Protein AF-A0A8T9SFY8-F1 (afdb_monomer_lite)

Sequence (82 aa):
MCSLGLWIADRLRNGGPYSHLPEARQFDRQHVLIHHEANRLMDMHQAGQVEQAVAGFGPLQGIADEMVVLLQTMEEKLRREA

Foldseek 3Di:
DDPVLVVLCQACDDPHVLVPPPLSVVLNVLVVVLVVLLVVLVVCVVVVVPVVSVVSVVVSVVSVVSNVVSVVVSVVVVVVVD

pLDDT: mean 95.88, std 5.35, range [60.31, 98.56]

Structure (mmCIF, N/CA/C/O backbone):
data_AF-A0A8T9SFY8-F1
#
_entry.id   AF-A0A8T9SFY8-F1
#
loop_
_atom_site.group_PDB
_atom_site.id
_atom_site.type_symbol
_atom_site.label_atom_id
_atom_site.label_alt_id
_atom_site.label_comp_id
_atom_site.label_asym_id
_atom_site.label_entity_id
_atom_site.label_seq_id
_atom_site.pdbx_PDB_ins_code
_atom_site.Cartn_x
_atom_site.Cartn_y
_atom_site.Cartn_z
_atom_site.occupancy
_atom_site.B_iso_or_equiv
_atom_site.auth_seq_id
_atom_site.auth_comp_id
_atom_site.auth_asym_id
_atom_site.auth_atom_id
_atom_site.pdbx_PDB_model_num
ATOM 1 N N . MET A 1 1 ? -12.840 -1.421 -5.395 1.00 73.19 1 MET A N 1
ATOM 2 C CA . MET A 1 1 ? -11.421 -1.586 -5.787 1.00 73.19 1 MET A CA 1
ATOM 3 C C . MET A 1 1 ? -10.812 -0.192 -5.854 1.00 73.19 1 MET A C 1
ATOM 5 O O . MET A 1 1 ? -11.461 0.678 -6.423 1.00 73.19 1 MET A O 1
ATOM 9 N N . CYS A 1 2 ? -9.677 0.063 -5.196 1.00 96.44 2 CYS A N 1
ATOM 10 C CA . CYS A 1 2 ? -9.074 1.403 -5.146 1.00 96.44 2 CYS A CA 1
ATOM 11 C C . CYS A 1 2 ? -8.168 1.661 -6.368 1.00 96.44 2 CYS A C 1
ATOM 13 O O . CYS A 1 2 ? -7.762 0.718 -7.052 1.00 96.44 2 CYS A O 1
ATOM 15 N N . SER A 1 3 ? -7.848 2.929 -6.643 1.00 97.12 3 SER A N 1
ATOM 16 C CA . SER A 1 3 ? -6.991 3.327 -7.773 1.00 97.12 3 SER A CA 1
ATOM 17 C C . SER A 1 3 ? -5.599 2.697 -7.703 1.00 97.12 3 SER A C 1
ATOM 19 O O . SER A 1 3 ? -5.101 2.201 -8.712 1.00 97.12 3 SER A O 1
ATOM 21 N N . LEU A 1 4 ? -5.002 2.639 -6.509 1.00 97.31 4 LEU A N 1
ATOM 22 C CA . LEU A 1 4 ? -3.717 1.977 -6.298 1.00 97.31 4 LEU A CA 1
ATOM 23 C C . LEU A 1 4 ? -3.797 0.475 -6.606 1.00 97.31 4 LEU A C 1
ATOM 25 O O . LEU A 1 4 ? -2.915 -0.060 -7.266 1.00 97.31 4 LEU A O 1
ATOM 29 N N . GLY A 1 5 ? -4.878 -0.198 -6.214 1.00 97.44 5 GLY A N 1
ATOM 30 C CA . GLY A 1 5 ? -5.098 -1.613 -6.511 1.00 97.44 5 GLY A CA 1
ATOM 31 C C . GLY A 1 5 ? -5.224 -1.907 -8.008 1.00 97.44 5 GLY A C 1
ATOM 32 O O . GLY A 1 5 ? -4.726 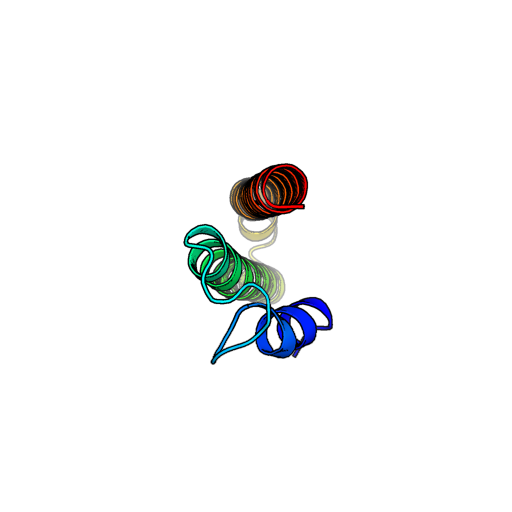-2.932 -8.472 1.00 97.44 5 GLY A O 1
ATOM 33 N N . LEU A 1 6 ? -5.834 -0.997 -8.774 1.00 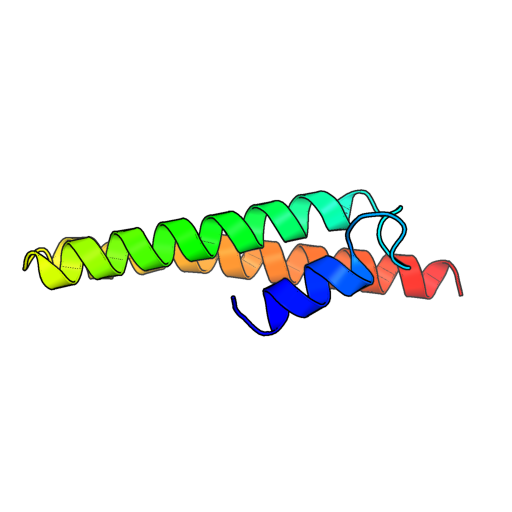97.75 6 LEU A N 1
ATOM 34 C CA . LEU A 1 6 ? -5.866 -1.089 -10.238 1.00 97.75 6 LEU A CA 1
ATOM 35 C C . LEU A 1 6 ? -4.462 -0.936 -10.835 1.00 97.75 6 LEU A C 1
ATOM 37 O O . LEU A 1 6 ? -4.071 -1.726 -11.691 1.00 97.75 6 LEU A O 1
ATOM 41 N N . TRP A 1 7 ? -3.680 0.026 -10.340 1.00 97.69 7 TRP A N 1
ATOM 42 C CA . TRP A 1 7 ? -2.292 0.218 -10.763 1.00 97.69 7 TRP A CA 1
ATOM 43 C C . TRP A 1 7 ? -1.406 -0.990 -10.424 1.00 97.69 7 TRP A C 1
ATOM 45 O O . TRP A 1 7 ? -0.627 -1.432 -11.264 1.00 97.69 7 TRP A O 1
ATOM 55 N N . ILE A 1 8 ? -1.565 -1.585 -9.236 1.00 97.94 8 ILE A N 1
ATOM 56 C CA . ILE A 1 8 ? -0.859 -2.814 -8.843 1.00 97.94 8 ILE A CA 1
ATOM 57 C C . ILE A 1 8 ? -1.189 -3.953 -9.811 1.00 97.94 8 ILE A C 1
ATOM 59 O O . ILE A 1 8 ? -0.290 -4.670 -10.249 1.00 97.94 8 ILE A O 1
ATOM 63 N N . ALA A 1 9 ? -2.465 -4.119 -10.164 1.00 96.94 9 ALA A N 1
ATOM 64 C CA . ALA A 1 9 ? -2.882 -5.169 -11.084 1.00 96.94 9 ALA A CA 1
ATOM 65 C C . ALA A 1 9 ? -2.271 -5.000 -12.484 1.00 96.94 9 ALA A C 1
ATOM 67 O O . ALA A 1 9 ? -1.822 -5.988 -13.057 1.00 96.94 9 ALA A O 1
ATOM 68 N N . ASP A 1 10 ? -2.220 -3.768 -12.994 1.00 97.31 10 ASP A N 1
ATOM 69 C CA . ASP A 1 10 ? -1.645 -3.431 -14.303 1.00 97.31 10 ASP A CA 1
ATOM 70 C C . ASP A 1 10 ? -0.111 -3.551 -14.326 1.00 97.31 10 ASP A C 1
ATOM 72 O O . ASP A 1 10 ? 0.480 -4.053 -15.282 1.00 97.31 10 ASP A O 1
ATOM 76 N N . ARG A 1 11 ? 0.563 -3.098 -13.261 1.00 97.38 11 ARG A N 1
ATOM 77 C CA . ARG A 1 11 ? 2.020 -2.895 -13.272 1.00 97.38 11 ARG A CA 1
ATOM 78 C C . ARG A 1 11 ? 2.823 -3.977 -12.571 1.00 97.38 11 ARG A C 1
ATOM 80 O O . ARG A 1 11 ? 3.941 -4.267 -13.000 1.00 97.38 11 ARG A O 1
ATOM 87 N N . LEU A 1 12 ? 2.289 -4.537 -11.489 1.00 96.88 12 LEU A N 1
ATOM 88 C CA . LEU A 1 12 ? 3.041 -5.382 -10.556 1.00 96.88 12 LEU A CA 1
ATOM 89 C C . LEU A 1 12 ? 2.684 -6.867 -10.652 1.00 96.88 12 LEU A C 1
ATOM 91 O O . LEU A 1 12 ? 3.446 -7.710 -10.181 1.00 96.88 12 LEU A O 1
ATOM 95 N N . ARG A 1 13 ? 1.539 -7.210 -11.249 1.00 95.19 13 ARG A N 1
ATOM 96 C CA . ARG A 1 13 ? 1.066 -8.596 -11.380 1.00 95.19 13 ARG A CA 1
ATOM 97 C C . ARG A 1 13 ? 1.238 -9.122 -12.806 1.00 95.19 13 ARG A C 1
ATOM 99 O O . ARG A 1 13 ? 1.380 -8.353 -13.746 1.00 95.19 13 ARG A O 1
ATOM 106 N N . ASN A 1 14 ? 1.191 -10.449 -12.950 1.00 89.88 14 ASN A N 1
ATOM 107 C CA . ASN A 1 14 ? 0.907 -11.174 -14.200 1.00 89.88 14 ASN A CA 1
ATOM 108 C C . ASN A 1 14 ? 1.633 -10.677 -15.468 1.00 89.88 14 ASN A C 1
ATOM 110 O O . ASN A 1 14 ? 1.005 -10.498 -16.507 1.00 89.88 14 ASN A O 1
ATOM 114 N N . GLY A 1 15 ? 2.951 -10.472 -15.405 1.00 91.44 15 GLY A N 1
ATOM 115 C CA . GLY A 1 15 ? 3.737 -10.041 -16.570 1.00 91.44 15 GLY A CA 1
ATOM 116 C C . GLY A 1 15 ? 3.725 -8.531 -16.823 1.00 91.44 15 GLY A C 1
ATOM 117 O O . GLY A 1 15 ? 4.300 -8.080 -17.809 1.00 91.44 15 GLY A O 1
ATOM 118 N N . GLY A 1 16 ? 3.129 -7.743 -15.923 1.00 95.81 16 GLY A N 1
ATOM 119 C CA . GLY A 1 16 ? 3.275 -6.293 -15.901 1.00 95.81 16 GLY A CA 1
ATOM 120 C C . GLY A 1 16 ? 4.748 -5.864 -15.813 1.00 95.81 16 GLY A C 1
ATOM 121 O O . GLY A 1 16 ? 5.597 -6.643 -15.357 1.00 95.81 16 GLY A O 1
ATOM 122 N N . PRO A 1 17 ? 5.075 -4.626 -16.223 1.00 95.75 17 PRO A N 1
ATOM 123 C CA . PRO A 1 17 ? 6.449 -4.155 -16.411 1.00 95.75 17 PRO A CA 1
ATOM 124 C C . PRO A 1 17 ? 7.354 -4.316 -15.186 1.00 95.75 17 PRO A C 1
ATOM 126 O O . PRO A 1 17 ? 8.555 -4.496 -15.346 1.00 95.75 17 PRO A O 1
ATOM 129 N N . TYR A 1 18 ? 6.800 -4.307 -13.972 1.00 96.00 18 TYR A N 1
ATOM 130 C CA . TYR A 1 18 ? 7.570 -4.407 -12.728 1.00 96.00 18 TYR A CA 1
ATOM 131 C C . TYR A 1 18 ? 7.332 -5.725 -11.982 1.00 96.00 18 TYR A C 1
ATOM 133 O O . TYR A 1 18 ? 7.815 -5.906 -10.868 1.00 96.00 18 TYR A O 1
ATOM 141 N N . SER A 1 19 ? 6.605 -6.669 -12.588 1.00 95.81 19 SER A N 1
ATOM 142 C CA . SER A 1 19 ? 6.241 -7.950 -11.962 1.00 95.81 19 SER A CA 1
ATOM 143 C C . SER A 1 19 ? 7.431 -8.873 -11.675 1.00 95.81 19 SER A C 1
ATOM 145 O O . SER A 1 19 ? 7.322 -9.794 -10.865 1.00 95.81 19 SER A O 1
ATOM 147 N N . HIS A 1 20 ? 8.576 -8.616 -12.310 1.00 94.25 20 HIS A N 1
ATOM 148 C CA . HIS A 1 20 ? 9.825 -9.335 -12.083 1.00 94.25 20 HIS A CA 1
ATOM 149 C C . HIS A 1 20 ? 10.545 -8.893 -10.795 1.00 94.25 20 HIS A C 1
ATOM 151 O O . HIS A 1 20 ? 11.383 -9.638 -10.284 1.00 94.25 20 HIS A O 1
ATOM 157 N N . LEU A 1 21 ? 10.223 -7.714 -10.245 1.00 96.19 21 LEU A N 1
ATOM 158 C CA . LEU A 1 21 ? 10.857 -7.213 -9.027 1.00 96.19 21 LEU A CA 1
ATOM 159 C C . LEU A 1 21 ? 10.332 -7.975 -7.797 1.00 96.19 21 LEU A C 1
ATOM 161 O O . LEU A 1 21 ? 9.116 -8.121 -7.632 1.00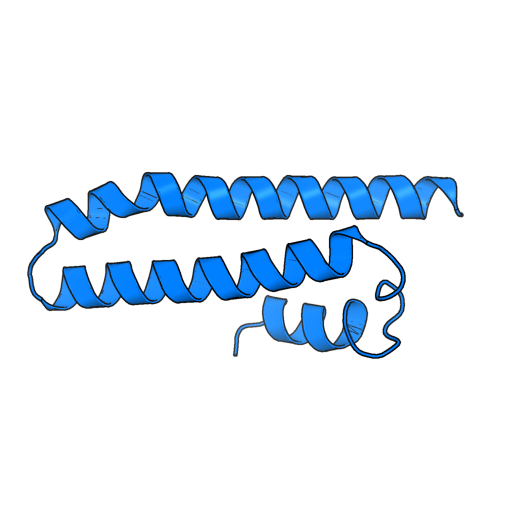 96.19 21 LEU A O 1
ATOM 165 N N . PRO A 1 22 ? 11.205 -8.445 -6.885 1.00 94.25 22 PRO A N 1
ATOM 166 C CA . PRO A 1 22 ? 10.755 -9.159 -5.692 1.00 94.25 22 PRO A CA 1
ATOM 167 C C . PRO A 1 22 ? 9.892 -8.278 -4.775 1.00 94.25 22 PRO A C 1
ATOM 169 O O . PRO A 1 22 ? 8.926 -8.776 -4.191 1.00 94.25 22 PRO A O 1
ATOM 172 N N . GLU A 1 23 ? 10.176 -6.973 -4.713 1.00 97.75 23 GLU A N 1
ATOM 173 C CA . GLU A 1 23 ? 9.413 -5.990 -3.93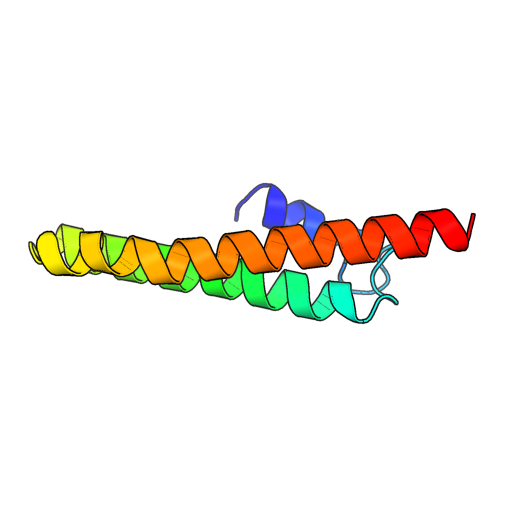8 1.00 97.75 23 GLU A CA 1
ATOM 174 C C . GLU A 1 23 ? 7.966 -5.845 -4.427 1.00 97.75 23 GLU A C 1
ATOM 176 O O . GLU A 1 23 ? 7.075 -5.613 -3.611 1.00 97.75 23 GLU A O 1
ATOM 181 N N . ALA A 1 24 ? 7.694 -6.053 -5.721 1.00 97.12 24 ALA A N 1
ATOM 182 C CA . ALA A 1 24 ? 6.364 -5.868 -6.303 1.00 97.12 24 ALA A CA 1
ATOM 183 C C . ALA A 1 24 ? 5.309 -6.771 -5.638 1.00 97.12 24 ALA A C 1
ATOM 185 O O . ALA A 1 24 ? 4.202 -6.333 -5.317 1.00 97.12 24 ALA A O 1
ATOM 186 N N . ARG A 1 25 ? 5.677 -8.027 -5.345 1.00 95.88 25 ARG A N 1
ATOM 187 C CA . ARG A 1 25 ? 4.805 -8.972 -4.626 1.00 95.88 25 ARG A CA 1
ATOM 188 C C . ARG A 1 25 ? 4.609 -8.586 -3.165 1.00 95.88 25 ARG A C 1
ATOM 190 O O . ARG A 1 25 ? 3.541 -8.825 -2.608 1.00 95.88 25 ARG A O 1
ATOM 197 N N . GLN A 1 26 ? 5.634 -8.034 -2.520 1.00 97.75 26 GLN A N 1
ATOM 198 C CA . GLN A 1 26 ? 5.514 -7.589 -1.135 1.00 97.75 26 GLN A CA 1
ATOM 199 C C . GLN A 1 26 ? 4.638 -6.339 -1.032 1.00 97.75 26 GLN A C 1
ATOM 201 O O . GLN A 1 26 ? 3.766 -6.303 -0.169 1.00 97.75 26 GLN A O 1
ATOM 206 N N . PHE A 1 27 ? 4.795 -5.384 -1.949 1.00 98.44 27 PHE A N 1
ATOM 207 C CA . PHE A 1 27 ? 3.967 -4.184 -2.018 1.00 98.44 27 PHE A CA 1
ATOM 208 C C . PHE A 1 27 ? 2.485 -4.528 -2.202 1.00 98.44 27 PHE A C 1
ATOM 210 O O . PHE A 1 27 ? 1.634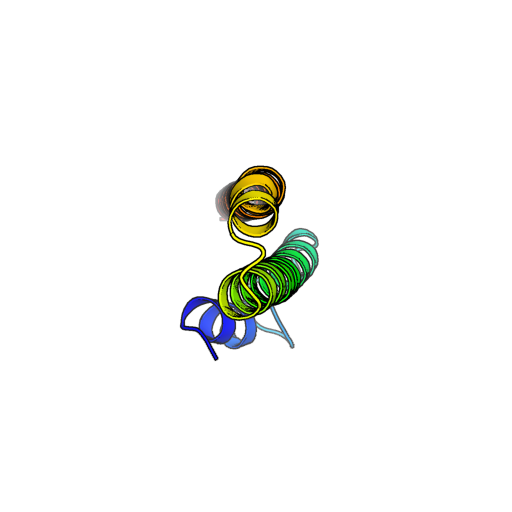 -4.010 -1.483 1.00 98.44 27 PHE A O 1
ATOM 217 N N . ASP A 1 28 ? 2.175 -5.469 -3.098 1.00 97.88 28 ASP A N 1
ATOM 218 C CA . ASP A 1 28 ? 0.806 -5.949 -3.296 1.00 97.88 28 ASP A CA 1
ATOM 219 C C . ASP A 1 28 ? 0.208 -6.563 -2.017 1.00 97.88 28 ASP A C 1
ATOM 221 O O . ASP A 1 28 ? -0.915 -6.242 -1.625 1.00 97.88 28 ASP A O 1
ATOM 225 N N . ARG A 1 29 ? 0.981 -7.390 -1.300 1.00 97.81 29 ARG A N 1
ATOM 226 C CA . ARG A 1 29 ? 0.539 -7.955 -0.014 1.00 97.81 29 ARG A CA 1
ATOM 227 C C . ARG A 1 29 ? 0.261 -6.875 1.029 1.00 97.81 29 ARG A C 1
ATOM 229 O O . ARG A 1 29 ? -0.764 -6.968 1.700 1.00 97.81 29 ARG A O 1
ATOM 236 N N . GLN A 1 30 ? 1.116 -5.857 1.135 1.00 98.38 30 GLN A N 1
ATOM 237 C CA . GLN A 1 30 ? 0.888 -4.757 2.077 1.00 98.38 30 GLN A CA 1
ATOM 238 C C . GLN A 1 30 ? -0.336 -3.916 1.701 1.00 98.38 30 GLN A C 1
ATOM 240 O O . GLN A 1 30 ? -1.129 -3.558 2.568 1.00 98.38 30 GLN A O 1
ATOM 245 N N . HIS A 1 31 ? -0.578 -3.699 0.408 1.00 98.50 31 HIS A N 1
ATOM 246 C CA . HIS A 1 31 ? -1.796 -3.046 -0.069 1.00 98.50 31 HIS A CA 1
ATOM 247 C C . HIS A 1 31 ? -3.075 -3.843 0.262 1.00 98.50 31 HIS A C 1
ATOM 249 O O . HIS A 1 31 ? -4.104 -3.267 0.617 1.00 98.50 31 HIS A O 1
ATOM 255 N N . VAL A 1 32 ? -3.044 -5.173 0.164 1.00 97.94 32 VAL A N 1
ATOM 256 C CA . VAL A 1 32 ? -4.186 -5.995 0.596 1.00 97.94 32 VAL A CA 1
ATOM 257 C C . VAL A 1 32 ? -4.357 -5.919 2.117 1.00 97.94 32 VAL A C 1
ATOM 259 O O . VAL A 1 32 ? -5.476 -5.752 2.603 1.00 97.94 32 VAL A O 1
ATOM 262 N N . LEU A 1 33 ? -3.256 -5.977 2.872 1.00 98.00 33 LEU A N 1
ATOM 263 C CA . LEU A 1 33 ? -3.277 -5.923 4.332 1.00 98.00 33 LEU A CA 1
ATOM 264 C C . LEU A 1 33 ? -3.829 -4.595 4.866 1.00 98.00 33 LEU A C 1
ATOM 266 O O . LEU A 1 33 ? -4.682 -4.617 5.751 1.00 98.00 33 LEU A O 1
ATOM 270 N N . ILE A 1 34 ? -3.410 -3.452 4.312 1.00 97.81 34 ILE A N 1
ATOM 271 C CA . ILE A 1 34 ? -3.885 -2.140 4.776 1.00 97.81 34 ILE A CA 1
ATOM 272 C C . ILE A 1 34 ? -5.397 -1.986 4.580 1.00 97.81 34 ILE A C 1
ATOM 274 O O . ILE A 1 34 ? -6.072 -1.416 5.431 1.00 97.81 34 ILE A O 1
ATOM 278 N N . HIS A 1 35 ? -5.958 -2.553 3.506 1.00 98.19 35 HIS A N 1
ATOM 279 C CA . HIS A 1 35 ? -7.405 -2.585 3.302 1.00 98.19 35 HIS A CA 1
ATOM 280 C C . HIS A 1 35 ? -8.124 -3.468 4.321 1.00 98.19 35 HIS A C 1
ATOM 282 O O . HIS A 1 35 ? -9.175 -3.074 4.828 1.00 98.19 35 HIS A O 1
ATOM 288 N N . HIS A 1 36 ? -7.575 -4.644 4.634 1.00 97.56 36 HIS A N 1
ATOM 289 C CA . HIS A 1 36 ? -8.142 -5.501 5.673 1.00 97.56 36 HIS A CA 1
ATOM 290 C C . HIS A 1 36 ? -8.142 -4.812 7.035 1.00 97.56 36 HIS A C 1
ATOM 292 O O . HIS A 1 36 ? -9.166 -4.824 7.716 1.00 97.56 36 HIS A O 1
ATOM 298 N N . GLU A 1 37 ? -7.035 -4.168 7.401 1.00 97.50 37 GLU A N 1
ATOM 299 C CA . GLU A 1 37 ? -6.929 -3.479 8.681 1.00 97.50 37 GLU A CA 1
ATOM 300 C C . GLU A 1 37 ? -7.839 -2.249 8.734 1.00 97.50 37 GLU A C 1
ATOM 302 O O . GLU A 1 37 ? -8.583 -2.085 9.694 1.00 97.50 37 GLU A O 1
ATOM 307 N N . ALA A 1 38 ? -7.890 -1.442 7.671 1.00 97.31 38 ALA A N 1
ATOM 308 C CA . ALA A 1 38 ? -8.809 -0.307 7.588 1.00 97.31 38 ALA A CA 1
ATOM 309 C C . ALA A 1 38 ? -10.277 -0.731 7.764 1.00 97.31 38 ALA A C 1
ATOM 311 O O . ALA A 1 38 ? -11.017 -0.092 8.513 1.00 97.31 38 ALA A O 1
ATOM 312 N N . ASN A 1 39 ? -10.692 -1.828 7.120 1.00 97.50 39 ASN A N 1
ATOM 313 C CA . ASN A 1 39 ? -12.044 -2.365 7.281 1.00 97.50 39 ASN A CA 1
ATOM 314 C C . ASN A 1 39 ? -12.288 -2.830 8.722 1.00 97.50 39 ASN A C 1
ATOM 316 O O . ASN A 1 39 ? -13.306 -2.472 9.305 1.00 97.50 39 ASN A O 1
ATOM 320 N N . ARG A 1 40 ? -11.326 -3.539 9.329 1.00 97.62 40 ARG A N 1
ATOM 321 C CA . ARG A 1 40 ? -11.411 -3.979 10.730 1.00 97.62 40 ARG A CA 1
ATOM 322 C C . ARG A 1 40 ? -11.626 -2.801 11.684 1.00 97.62 40 ARG A C 1
ATOM 324 O O . ARG A 1 40 ? -12.476 -2.881 12.567 1.00 97.62 40 ARG A O 1
ATOM 331 N N . LEU A 1 41 ? -10.883 -1.706 11.510 1.00 98.06 41 LEU A N 1
ATOM 332 C CA . LEU A 1 41 ? -11.034 -0.510 12.347 1.00 98.06 41 LEU A CA 1
ATOM 333 C C . LEU A 1 41 ? -12.384 0.176 12.125 1.00 98.06 41 LEU A C 1
ATOM 335 O O . LEU A 1 41 ? -13.006 0.632 13.085 1.00 98.06 41 LEU A O 1
ATOM 339 N N . MET A 1 42 ? -12.861 0.216 10.880 1.00 97.81 42 MET A N 1
ATOM 340 C CA . MET A 1 42 ? -14.178 0.764 10.566 1.00 97.81 42 MET A CA 1
ATOM 341 C C . MET A 1 42 ? -15.299 -0.056 11.217 1.00 97.81 42 MET A C 1
ATOM 343 O O . MET A 1 42 ? -16.212 0.529 11.800 1.00 97.81 42 MET A O 1
ATOM 347 N N . ASP A 1 43 ? -15.210 -1.386 11.185 1.00 98.19 43 ASP A N 1
ATOM 348 C CA . ASP A 1 43 ? -16.179 -2.282 11.825 1.00 98.19 43 ASP A CA 1
ATOM 349 C C . ASP A 1 43 ? -16.208 -2.073 13.348 1.00 98.19 43 ASP A C 1
ATOM 351 O O . ASP A 1 43 ? -17.279 -1.939 13.943 1.00 98.19 43 ASP A O 1
ATOM 355 N N . MET A 1 44 ? -15.037 -1.956 13.985 1.00 97.94 44 MET A N 1
ATOM 356 C CA . MET A 1 44 ? -14.931 -1.641 15.417 1.00 97.94 44 MET A CA 1
ATOM 357 C C . MET A 1 44 ? -15.569 -0.291 15.750 1.00 97.94 44 MET A C 1
ATOM 359 O O . MET A 1 44 ? -16.338 -0.180 16.707 1.00 97.94 44 MET A O 1
ATOM 363 N N . HIS A 1 45 ? -15.302 0.732 14.936 1.00 97.94 45 HIS A N 1
ATOM 364 C CA . HIS A 1 45 ? -15.912 2.044 15.107 1.00 97.94 45 HIS A CA 1
ATOM 365 C C . HIS A 1 45 ? -17.444 1.975 14.989 1.00 97.94 45 HIS A C 1
ATOM 367 O O . HIS A 1 45 ? -18.151 2.540 15.822 1.00 97.94 45 HIS A O 1
ATOM 373 N N . GLN A 1 46 ? -17.976 1.256 13.994 1.00 97.81 46 GLN A N 1
ATOM 374 C CA . GLN A 1 46 ? -19.424 1.064 13.822 1.00 97.81 46 GLN A CA 1
ATOM 375 C C . GLN A 1 46 ? -20.063 0.281 14.979 1.00 97.81 46 GLN A C 1
ATOM 377 O O . GLN A 1 46 ? -21.217 0.530 15.319 1.00 97.81 46 GLN A O 1
ATOM 382 N N . ALA A 1 47 ? -19.309 -0.610 15.624 1.00 98.00 47 ALA A N 1
ATOM 383 C CA . ALA A 1 47 ? -19.729 -1.337 16.820 1.00 98.00 47 ALA A CA 1
ATOM 384 C C . ALA A 1 47 ? -19.630 -0.512 18.124 1.00 98.00 47 ALA A C 1
ATOM 386 O O . ALA A 1 47 ? -19.880 -1.045 19.205 1.00 98.00 47 ALA A O 1
ATOM 387 N N . GLY A 1 48 ? -19.248 0.769 18.053 1.00 98.12 48 GLY A N 1
ATOM 388 C CA . GLY A 1 48 ? -19.082 1.645 19.219 1.00 98.12 48 GLY A CA 1
ATOM 389 C C . GLY A 1 48 ? -17.758 1.462 19.972 1.00 98.12 48 GLY A C 1
ATOM 390 O O . GLY A 1 48 ? -17.545 2.109 20.995 1.00 98.12 48 GLY A O 1
ATOM 391 N N . GLN A 1 49 ? -16.839 0.634 19.465 1.00 98.12 49 GLN A N 1
ATOM 392 C CA . GLN A 1 49 ? -15.504 0.391 20.031 1.00 98.12 49 GLN A CA 1
ATOM 393 C C . GLN 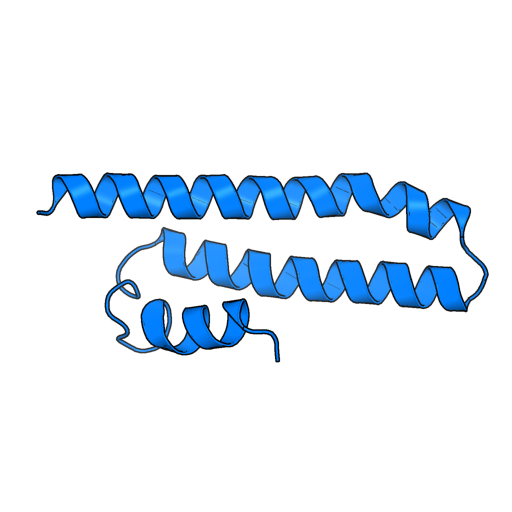A 1 49 ? -14.503 1.466 19.571 1.00 98.12 49 GLN A C 1
ATOM 395 O O . GLN A 1 49 ? -13.456 1.173 18.989 1.00 98.12 49 GLN A O 1
ATOM 400 N N . VAL A 1 50 ? -14.857 2.740 19.771 1.00 96.81 50 VAL A N 1
ATOM 401 C CA . VAL A 1 50 ? -14.158 3.887 19.165 1.00 96.81 50 VAL A CA 1
ATOM 402 C C . VAL A 1 50 ? -12.709 3.997 19.642 1.00 96.81 50 VAL A C 1
ATOM 404 O O . VAL A 1 50 ? -11.814 4.181 18.822 1.00 96.81 50 VAL A O 1
ATOM 407 N N . GLU A 1 51 ? -12.446 3.838 20.940 1.00 97.12 51 GLU A N 1
ATOM 408 C CA . GLU A 1 51 ? -11.081 3.930 21.480 1.00 97.12 51 GLU A CA 1
ATOM 409 C C . GLU A 1 51 ? -10.169 2.839 20.911 1.00 97.12 51 GLU A C 1
ATOM 411 O O . GLU A 1 51 ? -9.029 3.111 20.529 1.00 97.12 51 GLU A O 1
ATOM 416 N N . GLN A 1 52 ? -10.679 1.610 20.790 1.00 95.44 52 GLN A N 1
ATOM 417 C CA . GLN A 1 52 ? -9.910 0.501 20.234 1.00 95.44 52 GLN A CA 1
ATOM 418 C C . GLN A 1 52 ? -9.697 0.659 18.720 1.00 95.44 52 GLN A C 1
ATOM 420 O O . GLN A 1 52 ? -8.629 0.310 18.218 1.00 95.44 52 GLN A O 1
ATOM 425 N N . ALA A 1 53 ? -10.673 1.222 17.999 1.00 97.19 53 ALA A N 1
ATOM 426 C CA . ALA A 1 53 ? -10.521 1.566 16.587 1.00 97.19 53 ALA A CA 1
ATOM 427 C C . ALA A 1 53 ? -9.431 2.634 16.382 1.00 97.19 53 ALA A C 1
ATOM 429 O O . ALA A 1 53 ? -8.563 2.471 15.527 1.00 97.19 53 ALA A O 1
ATOM 430 N N . VAL A 1 54 ? -9.419 3.687 17.210 1.00 96.31 54 VAL A N 1
ATOM 431 C CA . VAL A 1 54 ? -8.406 4.754 17.146 1.00 96.31 54 VAL A CA 1
ATOM 432 C C . VAL A 1 54 ? -7.011 4.228 17.490 1.00 96.31 54 VAL A C 1
ATOM 434 O O . VAL A 1 54 ? -6.044 4.549 16.801 1.00 96.31 54 VAL A O 1
ATOM 437 N N . ALA A 1 55 ? -6.889 3.374 18.508 1.00 95.06 55 ALA A N 1
ATOM 438 C CA . ALA A 1 55 ? -5.611 2.751 18.855 1.00 95.06 55 ALA A CA 1
ATOM 439 C C . ALA A 1 55 ? -5.025 1.907 17.703 1.00 95.06 55 ALA A C 1
ATOM 441 O O . ALA A 1 55 ? -3.807 1.767 17.587 1.00 95.06 55 ALA A O 1
ATOM 442 N N . GLY A 1 56 ? -5.879 1.384 16.818 1.00 93.94 56 GLY A N 1
ATOM 443 C CA . GLY A 1 56 ? -5.472 0.626 15.638 1.00 93.94 56 GLY A CA 1
ATOM 444 C C . GLY A 1 56 ? -4.828 1.446 14.513 1.00 93.94 56 GLY A C 1
ATOM 445 O O . GLY A 1 56 ? -4.226 0.858 13.615 1.00 93.94 56 GLY A O 1
ATOM 446 N N . PHE A 1 57 ? -4.869 2.784 14.558 1.00 94.06 57 PHE A N 1
ATOM 447 C CA . PHE A 1 57 ? -4.205 3.607 13.539 1.00 94.06 57 PHE A CA 1
ATOM 448 C C . PHE A 1 57 ? -2.677 3.475 13.553 1.00 94.06 57 PHE A C 1
ATOM 450 O O . PHE A 1 57 ? -2.060 3.562 12.496 1.00 94.06 57 PHE A O 1
ATOM 457 N N . GLY A 1 58 ? -2.060 3.230 14.714 1.00 94.69 58 GLY A N 1
ATOM 458 C CA . GLY A 1 58 ? -0.607 3.043 14.817 1.00 94.69 58 GLY A CA 1
ATOM 459 C C . GLY A 1 58 ? -0.099 1.871 13.962 1.00 94.69 58 GLY A C 1
ATOM 460 O O . GLY A 1 58 ? 0.747 2.079 13.093 1.00 94.69 58 GLY A O 1
ATOM 461 N N . PRO A 1 59 ? -0.642 0.652 14.141 1.00 92.38 59 PRO A N 1
ATOM 462 C CA . PRO A 1 59 ? -0.353 -0.479 13.259 1.00 92.38 59 PRO A CA 1
ATOM 463 C C . PRO A 1 59 ? -0.618 -0.194 11.774 1.00 92.38 59 PRO A C 1
ATOM 465 O O . PRO A 1 59 ? 0.185 -0.575 10.924 1.00 92.38 59 PRO A O 1
ATOM 468 N N . LEU A 1 60 ? -1.711 0.508 11.455 1.00 95.69 60 LEU A N 1
ATOM 469 C CA . LEU A 1 60 ? -2.058 0.862 10.077 1.00 95.69 60 LEU A CA 1
ATOM 470 C C . LEU A 1 60 ? -1.022 1.801 9.435 1.00 95.69 60 LEU A C 1
ATOM 472 O O . LEU A 1 60 ? -0.666 1.610 8.272 1.00 95.69 60 LEU A O 1
ATOM 476 N N . GLN A 1 61 ? -0.493 2.765 10.198 1.00 96.69 61 GLN A N 1
ATOM 477 C CA . GLN A 1 61 ? 0.594 3.643 9.756 1.00 96.69 61 GLN A CA 1
ATOM 478 C C . GLN A 1 61 ? 1.856 2.843 9.410 1.00 96.69 61 GLN A C 1
ATOM 480 O O . GLN A 1 61 ? 2.456 3.089 8.369 1.00 96.69 61 GLN A O 1
ATOM 485 N N . GLY A 1 62 ? 2.217 1.842 10.220 1.00 97.69 62 GLY A N 1
ATOM 486 C CA . GLY A 1 62 ? 3.381 0.993 9.943 1.00 97.69 62 GLY A CA 1
ATOM 487 C C . GLY A 1 62 ? 3.289 0.269 8.595 1.00 97.69 62 GLY A C 1
ATOM 488 O O . GLY A 1 62 ? 4.265 0.222 7.850 1.00 97.69 62 GLY A O 1
ATOM 489 N N . ILE A 1 63 ? 2.099 -0.217 8.225 1.00 98.06 63 ILE A N 1
ATOM 490 C CA . ILE A 1 63 ? 1.873 -0.837 6.908 1.00 98.06 63 ILE A CA 1
ATOM 491 C C . ILE A 1 63 ? 2.070 0.192 5.784 1.00 98.06 63 ILE A C 1
ATOM 493 O O . ILE A 1 63 ? 2.697 -0.109 4.766 1.00 98.06 63 ILE A O 1
ATOM 497 N N . ALA A 1 64 ? 1.553 1.412 5.962 1.00 97.94 64 ALA A N 1
ATOM 498 C CA . ALA A 1 64 ? 1.707 2.485 4.983 1.00 97.94 64 ALA A CA 1
ATOM 499 C C . ALA A 1 64 ? 3.181 2.888 4.799 1.00 97.94 64 ALA A C 1
ATOM 501 O O . ALA A 1 64 ? 3.633 3.074 3.668 1.00 97.94 64 ALA A O 1
ATOM 502 N N . ASP A 1 65 ? 3.945 2.959 5.889 1.00 98.44 65 ASP A N 1
ATOM 503 C CA . ASP A 1 65 ? 5.373 3.276 5.855 1.00 98.44 65 ASP A CA 1
ATOM 504 C C . ASP A 1 65 ? 6.167 2.189 5.109 1.00 98.44 65 ASP A C 1
ATOM 506 O O . ASP A 1 65 ? 6.989 2.498 4.241 1.00 98.44 65 ASP A O 1
ATOM 510 N N . GLU A 1 66 ? 5.872 0.908 5.357 1.00 98.31 66 GLU A N 1
ATOM 511 C CA . GLU A 1 66 ? 6.476 -0.206 4.613 1.00 98.31 66 GLU A CA 1
ATOM 512 C C . GLU A 1 66 ? 6.178 -0.133 3.110 1.00 98.31 66 GLU A C 1
ATOM 514 O O . GLU A 1 66 ? 7.059 -0.378 2.282 1.00 98.31 66 GLU A O 1
ATOM 519 N N . MET A 1 67 ? 4.949 0.235 2.736 1.00 98.44 67 MET A N 1
ATOM 520 C CA . MET A 1 67 ? 4.576 0.432 1.334 1.00 98.44 67 MET A CA 1
ATOM 521 C C . MET A 1 67 ? 5.425 1.523 0.666 1.00 98.44 67 MET A C 1
ATOM 523 O O . MET A 1 67 ? 5.874 1.334 -0.467 1.00 98.44 67 MET A O 1
ATOM 527 N N . VAL A 1 68 ? 5.689 2.636 1.358 1.00 98.44 68 VAL A N 1
ATOM 528 C CA . VAL A 1 68 ? 6.547 3.719 0.845 1.00 98.44 68 VAL A CA 1
ATOM 529 C C . VAL A 1 68 ? 7.984 3.237 0.644 1.00 98.44 68 VAL A C 1
ATOM 531 O O . VAL A 1 68 ? 8.557 3.465 -0.423 1.00 98.44 68 VAL A O 1
ATOM 534 N N . VAL A 1 69 ? 8.551 2.518 1.617 1.00 98.50 69 VAL A N 1
ATOM 535 C CA . VAL A 1 69 ? 9.915 1.965 1.518 1.00 98.50 69 VAL A CA 1
ATOM 536 C C . VAL A 1 69 ? 10.048 1.008 0.330 1.00 98.50 69 VAL A C 1
ATOM 538 O O . VAL A 1 69 ? 11.040 1.049 -0.403 1.00 98.50 69 VAL A O 1
ATOM 541 N N . LEU A 1 70 ? 9.040 0.165 0.092 1.00 98.56 70 LEU A N 1
ATOM 542 C CA . LEU A 1 70 ? 9.026 -0.760 -1.044 1.00 98.56 70 LEU A CA 1
ATOM 543 C C . LEU A 1 70 ? 8.994 -0.020 -2.385 1.00 98.56 70 LEU A C 1
ATOM 545 O O . LEU A 1 70 ? 9.764 -0.368 -3.280 1.00 98.56 70 LEU A O 1
ATOM 549 N N . LEU A 1 71 ? 8.172 1.027 -2.519 1.00 98.00 71 LEU A N 1
ATOM 550 C CA . LEU A 1 71 ? 8.140 1.847 -3.735 1.00 98.00 71 LEU A CA 1
ATOM 551 C C . LEU A 1 71 ? 9.480 2.531 -4.002 1.00 98.00 71 LEU A C 1
ATOM 553 O O . LEU A 1 71 ? 9.970 2.476 -5.126 1.00 98.00 71 LEU A O 1
ATOM 557 N N . GLN A 1 72 ? 10.096 3.119 -2.976 1.00 98.25 72 GLN A N 1
ATOM 558 C CA . GLN A 1 72 ? 11.415 3.749 -3.094 1.00 98.25 72 GLN A CA 1
ATOM 559 C C . GLN A 1 72 ? 12.491 2.738 -3.503 1.00 98.25 72 GLN A C 1
ATOM 561 O O . GLN A 1 72 ? 13.340 3.024 -4.344 1.00 98.25 72 GLN A O 1
ATOM 566 N N . THR A 1 73 ? 12.431 1.526 -2.948 1.00 98.12 73 THR A N 1
ATOM 567 C CA . THR A 1 73 ? 13.354 0.441 -3.303 1.00 98.12 73 THR A CA 1
ATOM 568 C C . THR A 1 73 ? 13.192 0.031 -4.767 1.00 98.12 73 THR A C 1
ATOM 570 O O . THR A 1 73 ? 14.185 -0.155 -5.470 1.00 98.12 73 THR A O 1
ATOM 573 N N . MET A 1 74 ? 11.951 -0.090 -5.247 1.00 97.31 74 MET A N 1
ATOM 574 C CA . MET A 1 74 ? 11.668 -0.385 -6.654 1.00 97.31 74 MET A CA 1
ATOM 575 C C . MET A 1 74 ? 12.157 0.736 -7.573 1.00 97.31 74 MET A C 1
ATOM 577 O O . MET A 1 74 ? 12.798 0.453 -8.582 1.00 97.31 74 MET A O 1
ATOM 581 N N . GLU A 1 75 ? 11.901 1.996 -7.214 1.00 97.12 75 GLU A N 1
ATOM 582 C CA . GLU A 1 75 ? 12.359 3.164 -7.971 1.00 97.12 75 GLU A CA 1
ATOM 583 C C . GLU A 1 75 ? 13.887 3.184 -8.111 1.00 97.12 75 GLU A C 1
ATOM 585 O O . GLU A 1 75 ? 14.410 3.349 -9.213 1.00 97.12 75 GLU A O 1
ATOM 590 N N . GLU A 1 76 ? 14.610 2.969 -7.011 1.00 97.38 76 GLU A N 1
ATOM 591 C CA . GLU A 1 76 ? 16.072 2.980 -7.006 1.00 97.38 76 GLU A CA 1
ATOM 592 C C . GLU A 1 76 ? 16.664 1.851 -7.861 1.00 97.38 76 GLU A C 1
ATOM 594 O O . GLU A 1 76 ? 17.650 2.070 -8.566 1.00 97.38 76 GLU A O 1
ATOM 599 N N . LYS A 1 77 ? 16.059 0.656 -7.855 1.00 95.75 77 LYS A N 1
ATOM 600 C CA . LYS A 1 77 ? 16.494 -0.443 -8.731 1.00 95.75 77 LYS A CA 1
ATOM 601 C C . LYS A 1 77 ? 16.295 -0.107 -10.201 1.00 95.75 77 LYS A C 1
ATOM 603 O O . LYS A 1 77 ? 17.239 -0.208 -10.977 1.00 95.75 77 LYS A O 1
ATOM 608 N N . LEU A 1 78 ? 15.103 0.366 -10.558 1.00 94.62 78 LEU A N 1
ATOM 609 C CA . LEU A 1 78 ? 14.775 0.724 -11.937 1.00 94.62 78 LEU A CA 1
ATOM 610 C C . LEU A 1 78 ? 15.683 1.840 -12.469 1.00 94.62 78 LEU A C 1
ATOM 612 O O . LEU A 1 78 ? 16.061 1.815 -13.635 1.00 94.62 78 LEU A O 1
ATOM 616 N N . ARG A 1 79 ? 16.084 2.792 -11.618 1.00 94.88 79 ARG A N 1
ATOM 617 C CA . ARG A 1 79 ? 17.034 3.850 -11.991 1.00 94.88 79 ARG A CA 1
ATOM 618 C C . ARG A 1 79 ? 18.437 3.318 -12.294 1.00 94.88 79 ARG A C 1
ATOM 620 O O . ARG A 1 79 ? 19.133 3.915 -13.102 1.00 94.88 79 ARG A O 1
ATOM 627 N N . ARG A 1 80 ? 18.867 2.237 -11.637 1.00 92.12 80 ARG A N 1
ATOM 628 C CA . ARG A 1 80 ? 20.187 1.617 -11.862 1.00 92.12 80 ARG A CA 1
ATOM 629 C C . ARG A 1 80 ? 20.222 0.692 -13.076 1.00 92.12 80 ARG A C 1
ATOM 631 O O . ARG A 1 80 ? 21.305 0.390 -13.564 1.00 92.12 80 ARG A O 1
ATOM 638 N N . GLU A 1 81 ? 19.062 0.208 -13.506 1.00 79.75 81 GLU A N 1
ATOM 639 C CA . GLU A 1 81 ? 18.903 -0.663 -14.675 1.00 79.75 81 GLU A CA 1
ATOM 640 C C . GLU A 1 81 ? 18.707 0.119 -15.990 1.00 79.75 81 GLU A C 1
ATOM 642 O O . GLU A 1 81 ? 18.784 -0.483 -17.062 1.00 79.75 81 GLU A O 1
ATOM 647 N N . ALA A 1 82 ? 18.459 1.432 -15.907 1.00 60.31 82 ALA A N 1
ATOM 648 C CA . ALA A 1 82 ? 18.303 2.360 -17.033 1.00 60.31 82 ALA A CA 1
ATOM 649 C C . ALA A 1 82 ? 19.641 2.965 -17.487 1.00 60.31 82 ALA A C 1
ATOM 651 O O . ALA A 1 82 ? 19.794 3.158 -18.715 1.00 60.31 82 ALA A O 1
#

Radius of gyration: 15.29 Å; chains: 1; bounding box: 40×16×38 Å

Secondary structure (DSSP, 8-state):
--HHHHHHHHHTSTT-TTTTSHHHHHHHHHHHHHHHHHHHHHHHHHTT-HHHHHHTHHHHHHHHHHHHHHHHHHHHHHHHH-